Protein AF-A0A367F696-F1 (afdb_monomer_lite)

Secondary structure (DSSP, 8-state):
-HHHHHHHHHHHHHHHHHHHHHTT-TTHHHHHHHHHHHHHHHHHHTTTS-HHHHHHHHHHHHHHHHHHT-

Structure (mmCIF, N/CA/C/O backbone):
data_AF-A0A367F696-F1
#
_entry.id   AF-A0A367F696-F1
#
loop_
_atom_site.group_PDB
_atom_site.id
_atom_site.type_symbol
_atom_site.label_atom_id
_atom_site.label_alt_id
_atom_site.label_comp_id
_atom_site.label_asym_id
_atom_site.label_entity_id
_atom_site.label_seq_id
_atom_site.pdbx_PDB_ins_code
_atom_site.Cartn_x
_atom_site.Cartn_y
_atom_site.Cartn_z
_atom_site.occupancy
_atom_site.B_iso_or_equiv
_atom_site.auth_seq_id
_atom_site.auth_comp_id
_atom_site.auth_asym_id
_atom_site.auth_atom_id
_atom_site.pdbx_PDB_model_num
ATOM 1 N N . MET A 1 1 ? -9.519 2.866 -21.261 1.00 62.84 1 MET A N 1
ATOM 2 C CA . MET A 1 1 ? -8.305 2.708 -20.420 1.00 62.84 1 MET A CA 1
ATOM 3 C C . MET A 1 1 ? -8.430 3.346 -19.033 1.00 62.84 1 MET A C 1
ATOM 5 O O . MET A 1 1 ? -8.359 2.617 -18.055 1.00 62.84 1 MET A O 1
ATOM 9 N N . ARG A 1 2 ? -8.686 4.660 -18.897 1.00 71.69 2 ARG A N 1
ATOM 10 C CA . ARG A 1 2 ? -8.734 5.347 -17.579 1.00 71.69 2 ARG A CA 1
ATOM 11 C C . ARG A 1 2 ? -9.776 4.801 -16.582 1.00 71.69 2 ARG A C 1
ATOM 13 O O . ARG A 1 2 ? -9.503 4.770 -15.388 1.00 71.69 2 ARG A O 1
ATOM 20 N N . GLN A 1 3 ? -10.942 4.352 -17.054 1.00 74.19 3 GLN A N 1
ATOM 21 C CA . GLN A 1 3 ? -11.975 3.761 -16.187 1.00 74.19 3 GLN A CA 1
ATOM 22 C C . GLN A 1 3 ? -11.550 2.410 -15.594 1.00 74.19 3 GLN A C 1
ATOM 24 O O . GLN A 1 3 ? -11.775 2.179 -14.413 1.00 74.19 3 GLN A O 1
ATOM 29 N N . VAL A 1 4 ? -10.872 1.561 -16.374 1.00 79.12 4 VAL A N 1
ATOM 30 C CA . VAL A 1 4 ? -10.378 0.249 -15.915 1.00 79.12 4 VAL A CA 1
ATOM 31 C C . VAL A 1 4 ? -9.291 0.421 -14.854 1.00 79.12 4 VAL A C 1
ATOM 33 O O . VAL A 1 4 ? -9.338 -0.229 -13.817 1.00 79.12 4 VAL A O 1
ATOM 36 N N . VAL A 1 5 ? -8.363 1.361 -15.064 1.00 75.62 5 VAL A N 1
ATOM 37 C CA . VAL A 1 5 ? -7.319 1.695 -14.078 1.00 75.62 5 VAL A CA 1
ATOM 38 C C . VAL A 1 5 ? -7.935 2.214 -12.778 1.00 75.62 5 VAL A C 1
ATOM 40 O O . VAL A 1 5 ? -7.540 1.793 -11.694 1.00 75.62 5 VAL A O 1
ATOM 43 N N . ARG A 1 6 ? -8.947 3.087 -12.870 1.00 81.06 6 ARG A N 1
ATOM 44 C CA . ARG A 1 6 ? -9.666 3.593 -11.694 1.00 81.06 6 ARG A CA 1
ATOM 45 C C . ARG A 1 6 ? -10.398 2.473 -10.952 1.00 81.06 6 ARG A C 1
ATOM 47 O O . ARG A 1 6 ? -10.281 2.402 -9.735 1.00 81.06 6 ARG A O 1
ATOM 54 N N . ALA A 1 7 ? -11.119 1.612 -11.667 1.00 84.06 7 ALA A N 1
ATOM 55 C CA . ALA A 1 7 ? -1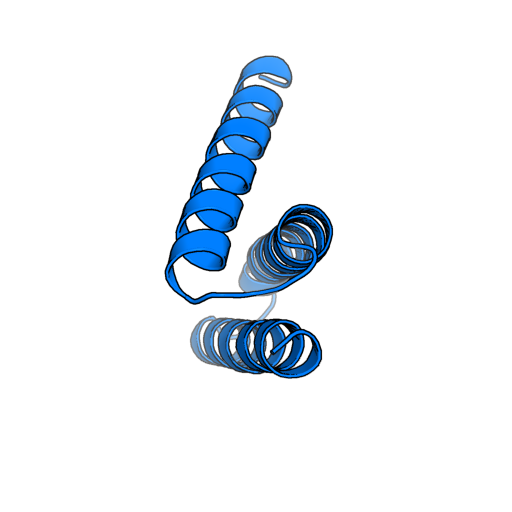1.835 0.486 -11.074 1.00 84.06 7 ALA A CA 1
ATOM 56 C C . ALA A 1 7 ? -10.871 -0.482 -10.372 1.00 84.06 7 ALA A C 1
ATOM 58 O O . ALA A 1 7 ? -11.115 -0.862 -9.232 1.00 84.06 7 ALA A O 1
ATOM 59 N N . HIS A 1 8 ? -9.734 -0.795 -11.003 1.00 85.56 8 HIS A N 1
ATOM 60 C CA . HIS A 1 8 ? -8.692 -1.619 -10.392 1.00 85.56 8 HIS A CA 1
ATOM 61 C C . HIS A 1 8 ? -8.119 -0.976 -9.124 1.00 85.56 8 HIS A C 1
ATOM 63 O O . HIS A 1 8 ? -7.944 -1.661 -8.122 1.00 85.56 8 HIS A O 1
ATOM 69 N N . ARG A 1 9 ? -7.872 0.341 -9.133 1.00 84.75 9 ARG A N 1
ATOM 70 C CA . ARG A 1 9 ? -7.359 1.061 -7.957 1.00 84.75 9 ARG A CA 1
ATOM 71 C C . ARG A 1 9 ? -8.361 1.071 -6.801 1.00 84.75 9 ARG A C 1
ATOM 73 O O . ARG A 1 9 ? -7.948 0.897 -5.661 1.00 84.75 9 ARG A O 1
ATOM 80 N N . ILE A 1 10 ? -9.653 1.252 -7.089 1.00 89.56 10 ILE A N 1
ATOM 81 C CA . ILE A 1 10 ? -10.724 1.204 -6.078 1.00 89.56 10 ILE A CA 1
ATOM 82 C C . ILE A 1 10 ? -10.816 -0.196 -5.471 1.00 89.56 10 ILE A C 1
ATOM 84 O O . ILE A 1 10 ? -10.734 -0.328 -4.255 1.00 89.56 10 ILE A O 1
ATOM 88 N N . TRP A 1 11 ? -10.912 -1.229 -6.311 1.00 93.69 11 TRP A N 1
ATOM 89 C CA . TRP A 1 11 ? -10.966 -2.621 -5.859 1.00 93.69 11 TRP A CA 1
ATOM 90 C C . TRP A 1 11 ? -9.741 -2.998 -5.015 1.00 93.69 11 TRP A C 1
ATOM 92 O O . TRP A 1 11 ? -9.864 -3.602 -3.950 1.00 93.69 11 TRP A O 1
ATOM 102 N N . PHE A 1 12 ? -8.550 -2.602 -5.464 1.00 92.75 12 PHE A N 1
ATOM 103 C CA . PHE A 1 12 ? -7.313 -2.896 -4.754 1.00 92.75 12 PHE A CA 1
ATOM 104 C C . PHE A 1 12 ? -7.246 -2.187 -3.398 1.00 92.75 12 PHE A C 1
ATOM 106 O O . PHE A 1 12 ? -6.871 -2.808 -2.407 1.00 92.75 12 PHE A O 1
ATOM 113 N N . LYS A 1 13 ? -7.655 -0.912 -3.334 1.00 94.62 13 LYS A N 1
ATOM 114 C CA . LYS A 1 13 ? -7.744 -0.177 -2.068 1.00 94.62 13 LYS A CA 1
ATOM 115 C C . LYS A 1 13 ? -8.710 -0.864 -1.101 1.00 94.62 13 LYS A C 1
ATOM 117 O O . LYS A 1 13 ? -8.333 -1.108 0.037 1.00 94.62 13 LYS A O 1
ATOM 122 N N . GLN A 1 14 ? -9.908 -1.222 -1.564 1.00 96.19 14 GLN A N 1
ATOM 123 C CA . GLN A 1 14 ? -10.911 -1.908 -0.743 1.00 96.19 14 GLN A CA 1
ATOM 124 C C . GLN A 1 14 ? -10.375 -3.227 -0.178 1.00 96.19 14 GLN A C 1
ATOM 126 O O . GLN A 1 14 ? -10.517 -3.483 1.011 1.00 96.19 14 GLN A O 1
ATOM 131 N N . THR A 1 15 ? -9.664 -3.998 -1.003 1.00 96.06 15 THR A N 1
ATOM 132 C CA . THR A 1 15 ? -9.019 -5.250 -0.576 1.00 96.06 15 THR A CA 1
ATOM 133 C C . THR A 1 15 ? -8.007 -5.011 0.550 1.00 96.06 15 THR A C 1
ATOM 135 O O . THR A 1 15 ? -7.963 -5.768 1.514 1.00 96.06 15 THR A O 1
ATOM 138 N N . ILE A 1 16 ? -7.199 -3.949 0.455 1.00 95.69 16 ILE A N 1
ATOM 139 C CA . ILE A 1 16 ? -6.254 -3.583 1.518 1.00 95.69 16 ILE A CA 1
ATOM 140 C C . ILE A 1 16 ? -7.001 -3.161 2.786 1.00 95.69 16 ILE A C 1
ATOM 142 O O . ILE A 1 16 ? -6.626 -3.586 3.873 1.00 95.69 16 ILE A O 1
ATOM 146 N N . GLU A 1 17 ? -8.048 -2.344 2.670 1.00 96.69 17 GLU A N 1
ATOM 147 C CA . GLU A 1 17 ? -8.850 -1.929 3.827 1.00 96.69 17 GLU A CA 1
ATOM 148 C C . GLU A 1 17 ? -9.463 -3.124 4.567 1.00 96.69 17 GLU A C 1
ATOM 150 O O . GLU A 1 17 ? -9.448 -3.138 5.796 1.00 96.69 17 GLU A O 1
ATOM 155 N N . ASP A 1 18 ? -9.970 -4.125 3.841 1.00 96.56 18 ASP A N 1
ATOM 156 C CA . ASP A 1 18 ? -10.493 -5.365 4.426 1.00 96.56 18 ASP A CA 1
ATOM 157 C C . ASP A 1 18 ? -9.417 -6.096 5.241 1.00 96.56 18 ASP A C 1
ATOM 159 O O . ASP A 1 18 ? -9.633 -6.406 6.411 1.00 96.56 18 ASP A O 1
ATOM 163 N N . MET A 1 19 ? -8.219 -6.273 4.676 1.00 95.94 19 MET A N 1
ATOM 164 C CA . MET A 1 19 ? -7.094 -6.906 5.379 1.00 95.94 19 MET A CA 1
ATOM 165 C C . MET A 1 19 ? -6.659 -6.113 6.619 1.00 95.94 19 MET A C 1
ATOM 167 O O . MET A 1 19 ? -6.352 -6.689 7.660 1.00 95.94 19 MET A O 1
ATOM 171 N N . LEU A 1 20 ? -6.636 -4.780 6.527 1.00 95.50 20 LEU A N 1
ATOM 172 C CA . LEU A 1 20 ? -6.287 -3.905 7.647 1.00 95.50 20 LEU A CA 1
ATOM 173 C C . LEU A 1 20 ? -7.314 -4.001 8.782 1.00 95.50 20 LEU A C 1
ATOM 175 O O . LEU A 1 20 ? -6.929 -3.983 9.952 1.00 95.50 20 LEU A O 1
ATOM 179 N N . ARG A 1 21 ? -8.604 -4.144 8.448 1.00 95.19 21 ARG A N 1
ATOM 180 C CA . ARG A 1 21 ? -9.670 -4.386 9.432 1.00 95.19 21 ARG A CA 1
ATOM 181 C C . ARG A 1 21 ? -9.467 -5.715 10.152 1.00 95.19 21 ARG A C 1
ATOM 183 O O . ARG A 1 21 ? -9.593 -5.756 11.372 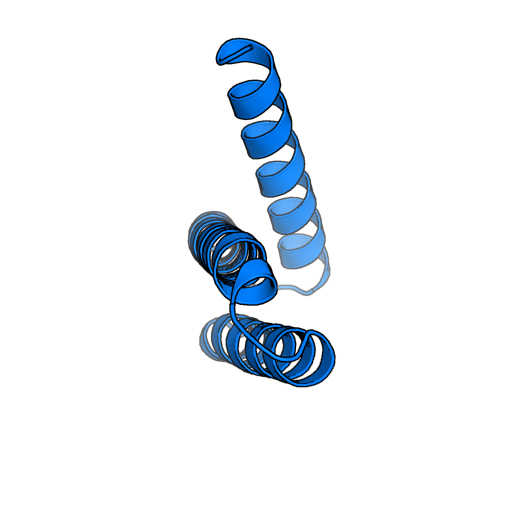1.00 95.19 21 ARG A O 1
ATOM 190 N N . GLU A 1 22 ? -9.128 -6.775 9.421 1.00 95.38 22 GLU A N 1
ATOM 191 C CA . GLU A 1 22 ? -8.903 -8.110 9.994 1.00 95.38 22 GLU A CA 1
ATOM 192 C C . GLU A 1 22 ? -7.760 -8.134 11.016 1.00 95.38 22 GLU A C 1
ATOM 194 O O . GLU A 1 22 ? -7.847 -8.845 12.016 1.00 95.38 22 GLU A O 1
ATOM 199 N N . ILE A 1 23 ? -6.713 -7.333 10.803 1.00 94.12 23 ILE A N 1
ATOM 200 C CA . ILE A 1 23 ? -5.569 -7.243 11.724 1.00 94.12 23 ILE A CA 1
ATOM 201 C C . ILE A 1 23 ? -5.716 -6.134 12.783 1.00 94.12 23 ILE A C 1
ATOM 203 O O . ILE A 1 23 ? -4.779 -5.893 13.540 1.00 94.12 23 ILE A O 1
ATOM 207 N N . GLY A 1 24 ? -6.875 -5.469 12.855 1.00 94.25 24 GLY A N 1
ATOM 208 C CA . GLY A 1 24 ? -7.200 -4.503 13.909 1.00 94.25 24 GLY A CA 1
ATOM 209 C C . GLY A 1 24 ? -6.592 -3.106 13.748 1.00 94.25 24 GLY A C 1
ATOM 210 O O . GLY A 1 24 ? -6.514 -2.375 14.731 1.00 94.25 24 GLY A O 1
ATOM 211 N N . VAL A 1 25 ? -6.173 -2.712 12.540 1.00 94.25 25 VAL A N 1
ATOM 212 C CA . VAL A 1 25 ? -5.651 -1.358 12.287 1.00 94.25 25 VAL A CA 1
ATOM 213 C C . VAL A 1 25 ? -6.755 -0.307 12.437 1.00 94.25 25 VAL A C 1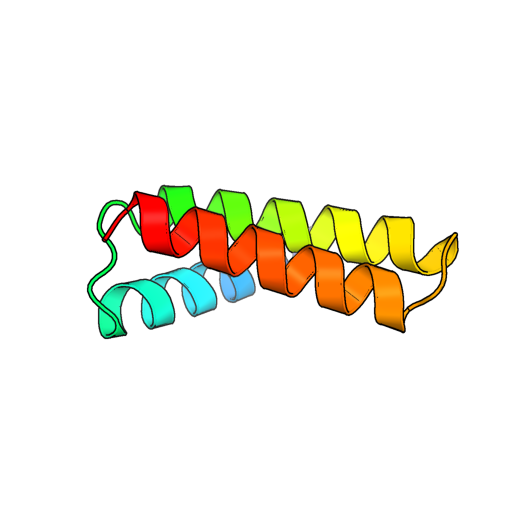
ATOM 215 O O . VAL A 1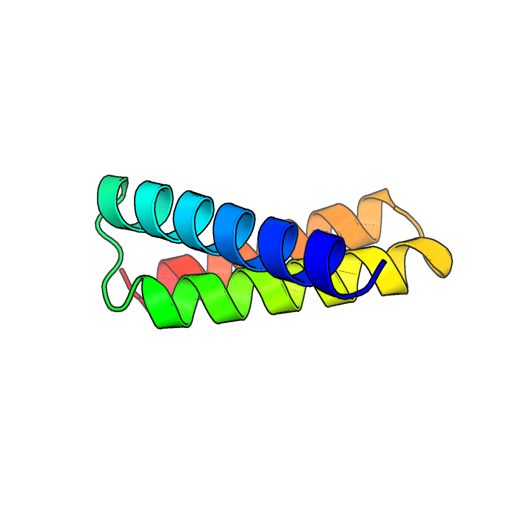 25 ? -7.847 -0.449 11.881 1.00 94.25 25 VAL A O 1
ATOM 218 N N . VAL A 1 26 ? -6.448 0.789 13.133 1.00 92.38 26 VAL A N 1
ATOM 219 C CA . VAL A 1 26 ? -7.309 1.980 13.195 1.00 92.38 26 VAL A CA 1
ATOM 220 C C . VAL A 1 26 ? -7.087 2.845 11.946 1.00 92.38 26 VAL A C 1
ATOM 222 O O . VAL A 1 26 ? -6.011 2.839 11.356 1.00 92.38 26 VAL A O 1
ATOM 225 N N . ASP A 1 27 ? -8.114 3.574 11.502 1.00 93.00 27 ASP A N 1
ATOM 226 C CA . ASP A 1 27 ? -8.047 4.445 10.315 1.00 93.00 27 ASP A CA 1
ATOM 227 C C . ASP A 1 27 ? -7.651 3.709 9.018 1.00 93.00 27 ASP A C 1
ATOM 229 O O . ASP A 1 27 ? -6.898 4.213 8.181 1.00 93.00 27 ASP A O 1
ATOM 233 N N . THR A 1 28 ? -8.201 2.502 8.823 1.00 94.69 28 THR A N 1
ATOM 234 C CA . THR A 1 28 ? -7.900 1.609 7.682 1.00 94.69 28 THR A CA 1
ATOM 235 C C . THR A 1 28 ? -7.917 2.286 6.308 1.00 94.69 28 THR A C 1
ATOM 237 O O . THR A 1 28 ? -7.089 1.951 5.465 1.00 94.69 28 THR A O 1
ATOM 240 N N . ALA A 1 29 ? -8.803 3.260 6.080 1.00 93.81 29 ALA A N 1
ATOM 241 C CA . ALA A 1 29 ? -8.890 3.989 4.816 1.00 93.81 29 ALA A CA 1
ATOM 242 C C . ALA A 1 29 ? -7.645 4.848 4.527 1.00 93.81 29 ALA A C 1
ATOM 244 O O . ALA A 1 29 ? -7.174 4.867 3.387 1.00 93.81 29 ALA A O 1
ATOM 245 N N . ASP A 1 30 ? -7.107 5.530 5.544 1.00 94.88 30 ASP A N 1
ATOM 246 C CA . ASP A 1 30 ? -5.905 6.364 5.411 1.00 94.88 30 ASP A CA 1
ATOM 247 C C . ASP A 1 30 ? -4.664 5.486 5.222 1.00 94.88 30 ASP A C 1
ATOM 249 O O . ASP A 1 30 ? -3.862 5.691 4.310 1.00 94.88 30 ASP A O 1
ATOM 253 N N . VAL A 1 31 ? -4.565 4.411 6.007 1.00 95.62 31 VAL A N 1
ATOM 254 C CA . VAL A 1 31 ? -3.495 3.415 5.872 1.00 95.62 31 VAL A CA 1
ATOM 255 C C . VAL A 1 31 ? -3.514 2.758 4.493 1.00 95.62 31 VAL A C 1
ATOM 257 O O . VAL A 1 31 ? -2.464 2.607 3.865 1.00 95.62 31 VAL A O 1
ATOM 260 N N . ALA A 1 32 ? -4.693 2.415 3.973 1.00 95.81 32 ALA A N 1
ATOM 261 C CA . ALA A 1 32 ? -4.828 1.864 2.633 1.00 95.81 32 ALA A CA 1
ATOM 262 C C . ALA A 1 32 ? -4.386 2.859 1.550 1.00 95.81 32 ALA A C 1
ATOM 264 O O . ALA A 1 32 ? -3.683 2.462 0.620 1.00 95.81 32 ALA A O 1
ATOM 265 N N . ASP A 1 33 ? -4.727 4.148 1.666 1.00 94.69 33 ASP A N 1
ATOM 266 C CA . ASP A 1 33 ? -4.259 5.174 0.723 1.00 94.69 33 ASP A CA 1
ATOM 267 C C . ASP A 1 33 ? -2.728 5.301 0.723 1.00 94.69 33 ASP A C 1
ATOM 269 O O . ASP A 1 33 ? -2.115 5.361 -0.350 1.00 94.69 33 ASP A O 1
ATOM 273 N N . GLN A 1 34 ? -2.100 5.265 1.901 1.00 95.12 34 GLN A N 1
ATOM 274 C CA . GLN A 1 34 ? -0.641 5.282 2.032 1.00 95.12 34 GLN A CA 1
ATOM 275 C C . GLN A 1 34 ? 0.004 4.035 1.401 1.00 95.12 34 GLN A C 1
ATOM 277 O O . GLN A 1 34 ? 0.976 4.152 0.653 1.00 95.12 34 GLN A O 1
ATOM 282 N N . LEU A 1 35 ? -0.557 2.841 1.625 1.00 95.00 35 LEU A N 1
ATOM 283 C CA . LEU A 1 35 ? -0.058 1.594 1.032 1.00 95.00 35 LEU A CA 1
ATOM 284 C C . LEU A 1 35 ? -0.198 1.571 -0.497 1.00 95.00 35 LEU A C 1
ATOM 286 O O . LEU A 1 35 ? 0.721 1.131 -1.194 1.00 95.00 35 LEU A O 1
ATOM 290 N N . VAL A 1 36 ? -1.309 2.080 -1.039 1.00 93.44 36 VAL A N 1
ATOM 291 C CA . VA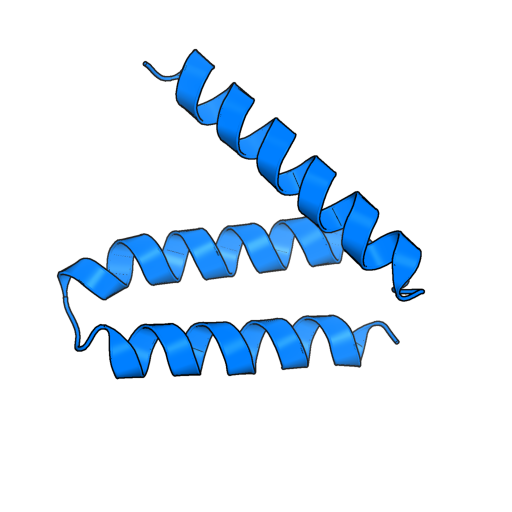L A 1 36 ? -1.490 2.223 -2.492 1.00 93.44 36 VAL A CA 1
ATOM 292 C C . VAL A 1 36 ? -0.464 3.200 -3.069 1.00 93.44 36 VAL A C 1
ATOM 294 O O . VAL A 1 36 ? 0.142 2.899 -4.095 1.00 93.44 36 VAL A O 1
ATOM 297 N N . MET A 1 37 ? -0.206 4.328 -2.400 1.00 92.69 37 MET A N 1
ATOM 298 C CA . MET A 1 37 ? 0.814 5.290 -2.829 1.00 92.69 37 MET A CA 1
ATOM 299 C C . MET A 1 37 ? 2.222 4.674 -2.843 1.00 92.69 37 MET A C 1
ATOM 301 O O . MET A 1 37 ? 2.960 4.853 -3.813 1.00 92.69 37 MET A O 1
ATOM 305 N N . LEU A 1 38 ? 2.583 3.909 -1.806 1.00 93.94 38 LEU A N 1
ATOM 306 C CA . LEU A 1 38 ? 3.863 3.200 -1.744 1.00 93.94 38 LEU A CA 1
ATOM 307 C C . LEU A 1 38 ? 3.996 2.166 -2.872 1.00 93.94 38 LEU A C 1
ATOM 309 O O . LEU A 1 38 ? 5.043 2.103 -3.519 1.00 93.94 38 LEU A O 1
ATOM 313 N N . ARG A 1 39 ? 2.937 1.392 -3.152 1.00 91.56 39 ARG A N 1
ATOM 314 C CA . ARG A 1 39 ? 2.899 0.455 -4.288 1.00 91.56 39 ARG A CA 1
ATOM 315 C C . ARG A 1 39 ? 3.109 1.186 -5.611 1.00 91.56 39 ARG A C 1
ATOM 317 O O . ARG A 1 39 ? 3.922 0.739 -6.418 1.00 91.56 39 ARG A O 1
ATOM 324 N N . ASP A 1 40 ? 2.379 2.274 -5.841 1.00 89.25 40 ASP A N 1
ATOM 325 C CA . ASP A 1 40 ? 2.457 3.046 -7.082 1.00 89.25 40 ASP A CA 1
ATOM 326 C C . ASP A 1 40 ? 3.891 3.581 -7.286 1.00 89.25 40 ASP A C 1
ATOM 328 O O . ASP A 1 40 ? 4.473 3.414 -8.360 1.00 89.25 40 ASP A O 1
ATOM 332 N N . GLY A 1 41 ? 4.517 4.118 -6.231 1.00 88.25 41 GLY A N 1
ATOM 333 C CA . GLY A 1 41 ? 5.913 4.571 -6.258 1.00 88.25 41 GLY A CA 1
ATOM 334 C C . GLY A 1 41 ? 6.927 3.448 -6.514 1.00 88.25 41 GLY A C 1
ATOM 335 O O . GLY A 1 41 ? 7.879 3.638 -7.278 1.00 88.25 41 GLY A O 1
ATOM 336 N N . ALA A 1 42 ? 6.705 2.262 -5.938 1.00 88.44 42 ALA A N 1
ATOM 337 C CA . ALA A 1 42 ? 7.532 1.079 -6.168 1.00 88.44 42 ALA A CA 1
ATOM 338 C C . ALA A 1 42 ? 7.404 0.551 -7.607 1.00 88.44 42 ALA A C 1
ATOM 340 O O . ALA A 1 42 ? 8.408 0.198 -8.219 1.00 88.44 42 ALA A O 1
ATOM 341 N N . MET A 1 43 ? 6.199 0.549 -8.182 1.00 83.56 43 MET A N 1
ATOM 342 C CA . MET A 1 43 ? 5.965 0.126 -9.570 1.00 83.56 43 MET A CA 1
ATOM 343 C C . MET A 1 43 ? 6.616 1.070 -10.589 1.00 83.56 43 MET A C 1
ATOM 345 O O . MET A 1 43 ? 7.095 0.610 -11.622 1.00 83.56 43 MET A O 1
ATOM 349 N N . VAL A 1 44 ? 6.669 2.375 -10.297 1.00 82.56 44 VAL A N 1
ATOM 350 C CA . VAL A 1 44 ? 7.378 3.358 -11.136 1.00 82.56 44 VAL A CA 1
ATOM 351 C C . VAL A 1 44 ? 8.897 3.222 -10.978 1.00 82.56 44 VAL A C 1
ATOM 353 O O . VAL A 1 44 ? 9.621 3.183 -11.970 1.00 82.56 44 VAL A O 1
ATOM 356 N N . SER A 1 45 ? 9.389 3.104 -9.741 1.00 69.25 45 SER A N 1
ATOM 357 C CA . SER A 1 45 ? 10.829 3.020 -9.443 1.00 69.25 45 SER A CA 1
ATOM 358 C C . SER A 1 45 ? 11.456 1.671 -9.803 1.00 69.25 45 SER A C 1
ATOM 360 O O . SER A 1 45 ? 12.644 1.613 -10.108 1.00 69.25 45 SER A O 1
ATOM 362 N N . GLY A 1 46 ? 10.677 0.585 -9.815 1.00 62.97 46 GLY A N 1
ATOM 363 C CA . GLY A 1 46 ? 11.123 -0.750 -10.231 1.00 62.97 46 GLY A CA 1
ATOM 364 C C . GLY A 1 46 ? 11.559 -0.821 -11.696 1.00 62.97 46 GLY A C 1
ATOM 365 O O . GLY A 1 46 ? 12.268 -1.743 -12.079 1.00 62.97 46 GLY A O 1
ATOM 366 N N . TYR A 1 47 ? 11.194 0.181 -12.501 1.00 58.66 47 TYR A N 1
ATOM 367 C CA . TYR A 1 47 ? 11.681 0.341 -13.870 1.00 58.66 47 TYR A CA 1
ATOM 368 C C . TYR A 1 47 ? 13.099 0.944 -13.944 1.00 58.66 47 TYR A C 1
ATOM 370 O O . TYR A 1 47 ? 13.720 0.923 -15.002 1.00 58.66 47 TYR A O 1
ATOM 378 N N . LEU A 1 48 ? 13.601 1.505 -12.835 1.00 61.81 48 LEU A N 1
ATOM 379 C CA . LEU A 1 48 ? 14.838 2.295 -12.763 1.00 61.81 48 LEU A CA 1
ATOM 380 C C . LEU A 1 48 ? 15.902 1.696 -11.827 1.00 61.81 48 LEU A C 1
ATOM 382 O O . LEU A 1 48 ? 17.055 2.118 -11.881 1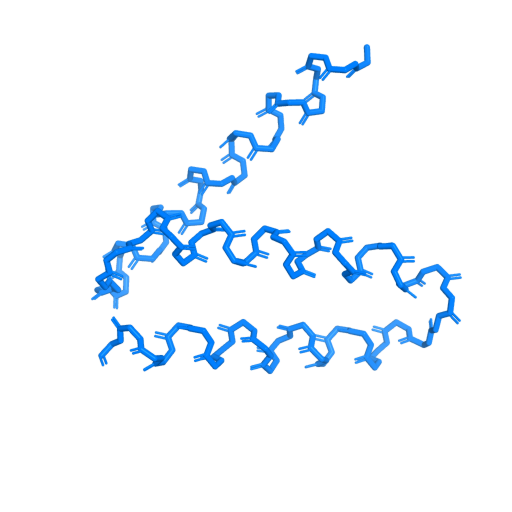.00 61.81 48 LEU A O 1
ATOM 386 N N . GLY A 1 49 ? 15.535 0.745 -10.964 1.00 70.94 49 GLY A N 1
ATOM 387 C CA . GLY A 1 49 ? 16.418 0.175 -9.945 1.00 70.94 49 GLY A CA 1
ATOM 388 C C . GLY A 1 49 ? 16.320 -1.344 -9.826 1.00 70.94 49 GLY A C 1
ATOM 389 O O . GLY A 1 49 ? 15.510 -1.989 -10.485 1.00 70.94 49 GLY A O 1
ATOM 390 N N . ASP A 1 50 ? 17.153 -1.919 -8.957 1.00 85.00 50 ASP A N 1
ATOM 391 C CA . ASP A 1 50 ? 17.127 -3.351 -8.656 1.00 85.00 50 ASP A CA 1
ATOM 392 C C . ASP A 1 50 ? 15.776 -3.762 -8.016 1.00 85.00 50 ASP A C 1
ATOM 394 O O . ASP A 1 50 ? 15.426 -3.248 -6.943 1.00 85.00 50 ASP A O 1
ATOM 398 N N . PRO A 1 51 ? 15.020 -4.704 -8.618 1.00 84.44 51 PRO A N 1
ATOM 399 C CA . PRO A 1 51 ? 13.712 -5.121 -8.116 1.00 84.44 51 PRO A CA 1
ATOM 400 C C . PRO A 1 51 ? 13.733 -5.627 -6.671 1.00 84.44 51 PRO A C 1
ATOM 402 O O . PRO A 1 51 ? 12.776 -5.402 -5.927 1.00 84.44 51 PRO A O 1
ATOM 405 N N . SER A 1 52 ? 14.820 -6.281 -6.244 1.00 87.56 52 SER A N 1
ATOM 406 C CA . SER A 1 52 ? 14.929 -6.817 -4.882 1.00 87.56 52 SER A CA 1
ATOM 407 C C . SER A 1 52 ? 15.026 -5.699 -3.837 1.00 87.56 52 SER A C 1
ATOM 409 O O . SER A 1 52 ? 14.391 -5.751 -2.778 1.00 87.56 52 SER A O 1
ATOM 411 N N . THR A 1 53 ? 15.752 -4.635 -4.174 1.00 88.81 53 THR A N 1
ATOM 412 C CA . THR A 1 53 ? 15.891 -3.433 -3.353 1.00 88.81 53 THR A CA 1
ATOM 413 C C . THR A 1 53 ? 14.560 -2.696 -3.230 1.00 88.81 53 THR A C 1
ATOM 415 O O . THR A 1 53 ? 14.160 -2.333 -2.121 1.00 88.81 53 THR A O 1
ATOM 418 N N . VAL A 1 54 ? 13.832 -2.542 -4.339 1.00 89.88 54 VAL A N 1
ATOM 419 C CA . VAL A 1 54 ? 12.511 -1.895 -4.355 1.00 89.88 54 VAL A CA 1
ATOM 420 C C . VAL A 1 54 ? 11.489 -2.694 -3.543 1.00 89.88 54 VAL A C 1
ATOM 422 O O . VAL A 1 54 ? 10.772 -2.116 -2.725 1.00 89.88 54 VAL A O 1
ATOM 425 N N . ALA A 1 55 ? 11.460 -4.021 -3.694 1.00 89.75 55 ALA A N 1
ATOM 426 C CA . ALA A 1 55 ? 10.570 -4.888 -2.922 1.00 89.75 55 ALA A CA 1
ATOM 427 C C . ALA A 1 55 ? 10.834 -4.782 -1.411 1.00 89.75 55 ALA A C 1
ATOM 429 O O . ALA A 1 55 ? 9.899 -4.653 -0.618 1.00 89.75 55 ALA A O 1
ATOM 430 N N . ARG A 1 56 ? 12.111 -4.771 -1.004 1.00 92.94 56 ARG A N 1
ATOM 431 C CA . ARG A 1 56 ? 12.489 -4.625 0.407 1.00 92.94 56 ARG A CA 1
ATOM 432 C C . ARG A 1 56 ? 12.126 -3.250 0.969 1.00 92.94 56 ARG A C 1
ATOM 434 O O . ARG A 1 56 ? 11.639 -3.168 2.095 1.00 92.94 56 ARG A O 1
ATOM 441 N N . ALA A 1 57 ? 12.316 -2.183 0.194 1.00 92.94 57 ALA A N 1
ATOM 442 C CA . ALA A 1 57 ? 11.907 -0.837 0.590 1.00 92.94 57 ALA A CA 1
ATOM 443 C C . ALA A 1 57 ? 10.384 -0.737 0.782 1.00 92.94 57 ALA A C 1
ATOM 445 O O . ALA A 1 57 ? 9.934 -0.227 1.808 1.00 92.94 57 ALA A O 1
ATOM 446 N N . LEU A 1 58 ? 9.602 -1.289 -0.153 1.00 93.19 58 LEU A N 1
ATOM 447 C CA . LEU A 1 58 ? 8.141 -1.329 -0.066 1.00 93.19 58 LEU A CA 1
ATOM 448 C C . LEU A 1 58 ? 7.666 -2.081 1.184 1.00 93.19 58 LEU A C 1
ATOM 450 O O . LEU A 1 58 ? 6.822 -1.573 1.920 1.00 93.19 58 LEU A O 1
ATOM 454 N N . TYR A 1 59 ? 8.237 -3.258 1.455 1.00 94.62 59 TYR A N 1
ATOM 455 C CA . TYR A 1 59 ? 7.901 -4.054 2.637 1.00 94.62 59 TYR A CA 1
ATOM 456 C C . TYR A 1 59 ? 8.172 -3.296 3.944 1.00 94.62 59 TYR A C 1
ATOM 458 O O . TYR A 1 59 ? 7.311 -3.233 4.827 1.00 94.62 59 TYR A O 1
ATOM 466 N N . ASN A 1 60 ? 9.356 -2.688 4.060 1.00 95.69 60 ASN A N 1
ATOM 467 C CA . ASN A 1 60 ? 9.749 -1.945 5.255 1.00 95.69 60 ASN A CA 1
ATOM 468 C C . ASN A 1 60 ? 8.850 -0.722 5.479 1.00 95.69 60 ASN A C 1
ATOM 470 O O . ASN A 1 60 ? 8.386 -0.500 6.597 1.00 95.69 60 ASN A O 1
ATOM 474 N N . ALA A 1 61 ? 8.576 0.045 4.419 1.00 95.06 61 ALA A N 1
ATOM 475 C CA . ALA A 1 61 ? 7.717 1.221 4.489 1.00 95.06 61 ALA A CA 1
ATOM 476 C C . ALA A 1 61 ? 6.269 0.846 4.844 1.00 95.06 61 ALA A C 1
ATOM 478 O O . ALA A 1 61 ? 5.697 1.433 5.759 1.00 95.06 61 ALA A O 1
ATOM 479 N N . GLY A 1 62 ? 5.702 -0.175 4.193 1.00 94.88 62 GLY A N 1
ATOM 480 C CA . GLY A 1 62 ? 4.347 -0.647 4.490 1.00 94.88 62 GLY A CA 1
ATOM 481 C C . GLY A 1 62 ? 4.202 -1.147 5.929 1.00 94.88 62 GLY A C 1
ATOM 482 O O . GLY A 1 62 ? 3.256 -0.778 6.622 1.00 94.88 62 GLY A O 1
ATOM 483 N N . SER A 1 63 ? 5.190 -1.899 6.424 1.00 94.62 63 SER A N 1
ATOM 484 C CA . SER A 1 63 ? 5.219 -2.356 7.821 1.00 94.62 63 SER A CA 1
ATOM 485 C C . SER A 1 63 ? 5.274 -1.193 8.817 1.00 94.62 63 SER A C 1
ATOM 487 O O . SER A 1 63 ? 4.648 -1.254 9.874 1.00 94.62 63 SER A O 1
ATOM 489 N N . ALA A 1 64 ? 6.022 -0.132 8.501 1.00 95.31 64 ALA A N 1
ATOM 490 C CA . ALA A 1 64 ? 6.121 1.050 9.352 1.00 95.31 64 ALA A CA 1
ATOM 491 C C . ALA A 1 64 ? 4.800 1.831 9.416 1.00 95.31 64 ALA A C 1
ATOM 493 O O . ALA A 1 64 ? 4.408 2.267 10.498 1.00 95.31 64 ALA A O 1
ATOM 494 N N . VAL A 1 65 ? 4.099 1.963 8.285 1.00 94.12 65 VAL A N 1
ATOM 495 C CA . VAL A 1 65 ? 2.780 2.609 8.225 1.00 94.12 65 VAL A CA 1
ATOM 496 C C . VAL A 1 65 ? 1.763 1.851 9.082 1.00 94.12 65 VAL A C 1
ATOM 498 O O . VAL A 1 65 ? 1.078 2.466 9.893 1.00 94.12 65 VAL A O 1
ATOM 501 N N . ILE A 1 66 ? 1.707 0.522 8.957 1.00 93.25 66 ILE A N 1
ATOM 502 C CA . ILE A 1 66 ? 0.778 -0.321 9.727 1.00 93.25 66 ILE A CA 1
ATOM 503 C C . ILE A 1 66 ? 1.050 -0.201 11.234 1.00 93.25 66 ILE A C 1
ATOM 505 O O . ILE A 1 66 ? 0.132 0.050 12.011 1.00 93.25 66 ILE A O 1
ATOM 509 N N . ARG A 1 67 ? 2.319 -0.308 11.652 1.00 92.00 67 ARG A N 1
ATOM 510 C CA . ARG A 1 67 ? 2.706 -0.234 13.074 1.00 92.00 67 ARG A CA 1
ATOM 511 C C . ARG A 1 67 ? 2.410 1.106 13.734 1.00 92.00 67 ARG A C 1
ATOM 513 O O . ARG A 1 67 ? 2.251 1.144 14.944 1.00 92.00 67 ARG A O 1
ATOM 520 N N . ARG A 1 68 ? 2.386 2.203 12.975 1.00 87.19 68 ARG A N 1
ATOM 521 C CA . ARG A 1 68 ? 2.076 3.532 13.519 1.00 87.19 68 ARG A CA 1
ATOM 522 C C . ARG A 1 68 ? 0.622 3.647 13.996 1.00 87.19 68 ARG A C 1
ATOM 524 O O . ARG A 1 68 ? 0.336 4.515 14.809 1.00 87.19 68 ARG A O 1
ATOM 531 N N . GLN A 1 69 ? -0.254 2.794 13.471 1.00 78.94 69 GLN A N 1
ATOM 532 C CA . GLN A 1 69 ? -1.710 2.873 13.607 1.00 78.94 69 GLN A CA 1
ATOM 533 C C . GLN A 1 69 ? -2.281 1.686 14.409 1.00 78.94 69 GLN A C 1
ATOM 535 O O . GLN A 1 69 ? -3.489 1.445 14.377 1.00 78.94 69 GLN A O 1
ATOM 540 N N . SER A 1 70 ? -1.397 0.921 15.067 1.00 65.12 70 SER A N 1
ATOM 541 C CA . SER A 1 70 ? -1.700 -0.219 15.947 1.00 65.12 70 SER A CA 1
ATOM 542 C C . SER A 1 70 ? -1.411 0.119 17.406 1.00 65.12 70 SER A C 1
ATOM 544 O O . SER A 1 70 ? -0.516 0.963 17.641 1.00 65.12 70 SER A O 1
#

Organism: NCBI:txid509200

Sequence (70 aa):
MRQVVRAHRIWFKQTIEDMLREIGVVDTADVADQLVMLRDGAMVSGYLGDPSTVARALYNAGSAVIRRQS

Radius of gyration: 12.95 Å; chains: 1; bounding box: 29×14×36 Å

Foldseek 3Di:
DVVVVVVVLVVQLVVQLVVLVVVPFPPSNVLSVQLSVLVVVLVVCVVPDDNVVSVVVSVVSSVVSRVVRD

pLDDT: mean 88.19, std 9.76, range [58.66, 96.69]